Protein AF-A0A1B3SKL8-F1 (afdb_monomer_lite)

pLDDT: mean 74.8, std 17.01, range [33.84, 92.88]

Organism: NCBI:txid216938

Foldseek 3Di:
DDDPPPPDPPPPCPPVNVVLVVVLVVVLVVLVVVLLVVCCVVQVQFWDQDPDDPPRIDGDPVVCVVCVPPVVVVVVVVVVVVVSVVVSVVVSVVSVVVSVVVVVVVVVD

Sequence (109 aa):
MPKLEIRGFMLKKSKLAKIYSKELENSYFDLKKRFTNYMIDAFPNMLKVCKKDPSWFCLNKKYIKLNKNNDIFLYVMCERINSLIEEFNEEAETLHQIYASRDNNLYKN

Secondary structure (DSSP, 8-state):
--------------HHHHHHHHHHHHHHHHHHHHHHHHHHHHSTTTEEE-SSSSSSEEE-HHHHHHTTT-HHHHHHHHHHHHHHHHHHHHHHHHHHHHHHHHHHTTS--

Radius of gyration: 21.61 Å; chains: 1; bounding box: 64×23×57 Å

Structure (mmCIF, N/CA/C/O backbone):
data_AF-A0A1B3SKL8-F1
#
_entry.id   AF-A0A1B3SKL8-F1
#
loop_
_atom_site.group_PDB
_atom_site.id
_atom_site.type_symbol
_atom_site.label_atom_id
_atom_site.label_alt_id
_atom_site.label_comp_id
_atom_site.label_asym_id
_atom_site.label_entity_id
_atom_site.label_seq_id
_atom_site.pdbx_PDB_ins_code
_atom_site.Cartn_x
_atom_site.Cartn_y
_atom_site.Cartn_z
_atom_site.occupancy
_atom_site.B_iso_or_equiv
_atom_site.auth_seq_id
_atom_site.auth_comp_id
_atom_site.auth_asym_id
_atom_site.auth_atom_id
_atom_site.pdbx_PDB_model_num
ATOM 1 N N . MET A 1 1 ? 53.512 5.598 -19.182 1.00 36.41 1 MET A N 1
ATOM 2 C CA . MET A 1 1 ? 52.141 5.078 -18.986 1.00 36.41 1 MET A CA 1
ATOM 3 C C . MET A 1 1 ? 51.146 6.134 -19.444 1.00 36.41 1 MET A C 1
ATOM 5 O O . MET A 1 1 ? 51.091 7.175 -18.797 1.00 36.41 1 MET A O 1
ATOM 9 N N . PRO A 1 2 ? 50.404 5.943 -20.546 1.00 34.94 2 PRO A N 1
ATOM 10 C CA . PRO A 1 2 ? 49.284 6.819 -20.848 1.00 34.94 2 PRO A CA 1
ATOM 11 C C . PRO A 1 2 ? 48.048 6.372 -20.058 1.00 34.94 2 PRO A C 1
ATOM 13 O O . PRO A 1 2 ? 47.734 5.186 -19.975 1.00 34.94 2 PRO A O 1
ATOM 16 N N . LYS A 1 3 ? 47.381 7.351 -19.442 1.00 37.41 3 LYS A N 1
ATOM 17 C CA . LYS A 1 3 ? 46.099 7.211 -18.747 1.00 37.41 3 LYS A CA 1
ATOM 18 C C . LYS A 1 3 ? 45.030 6.778 -19.756 1.00 37.41 3 LYS A C 1
ATOM 20 O O . LYS A 1 3 ? 44.862 7.443 -20.775 1.00 37.41 3 LYS A O 1
ATOM 25 N N . LEU A 1 4 ? 44.291 5.709 -19.452 1.00 33.84 4 LEU A N 1
ATOM 26 C CA . LEU A 1 4 ? 43.018 5.421 -20.112 1.00 33.84 4 LEU A CA 1
ATOM 27 C C . LEU A 1 4 ? 42.015 6.516 -19.720 1.00 33.84 4 LEU A C 1
ATOM 29 O O . LEU A 1 4 ? 41.337 6.427 -18.699 1.00 33.84 4 LEU A O 1
ATOM 33 N N . GLU A 1 5 ? 41.925 7.567 -20.529 1.00 35.72 5 GLU A N 1
ATOM 34 C CA . GLU A 1 5 ? 40.732 8.404 -20.565 1.00 35.72 5 GLU A CA 1
ATOM 35 C C . GLU A 1 5 ? 39.646 7.634 -21.324 1.00 35.72 5 GLU A C 1
ATOM 37 O O . GLU A 1 5 ? 39.540 7.723 -22.545 1.00 35.72 5 GLU A O 1
ATOM 42 N N . ILE A 1 6 ? 38.799 6.893 -20.604 1.00 44.81 6 ILE A N 1
ATOM 43 C CA . ILE A 1 6 ? 37.481 6.503 -21.126 1.00 44.81 6 ILE A CA 1
ATOM 44 C C . ILE A 1 6 ? 36.611 7.767 -21.078 1.00 44.81 6 ILE A C 1
ATOM 46 O O . ILE A 1 6 ? 35.741 7.939 -20.225 1.00 44.81 6 ILE A O 1
ATOM 50 N N . ARG A 1 7 ? 36.913 8.727 -21.955 1.00 39.34 7 ARG A N 1
ATOM 51 C CA . ARG A 1 7 ? 36.057 9.882 -22.200 1.00 39.34 7 ARG A CA 1
ATOM 52 C C . ARG A 1 7 ? 35.007 9.486 -23.225 1.00 39.34 7 ARG A C 1
ATOM 54 O O . ARG A 1 7 ? 35.307 9.289 -24.394 1.00 39.34 7 ARG A O 1
ATOM 61 N N . GLY A 1 8 ? 33.759 9.465 -22.768 1.00 36.03 8 GLY A N 1
ATOM 62 C CA . GLY A 1 8 ? 32.637 9.833 -23.622 1.00 36.03 8 GLY A CA 1
ATOM 63 C C . GLY A 1 8 ? 31.869 8.691 -24.272 1.00 36.03 8 GLY A C 1
ATOM 64 O O . GLY A 1 8 ? 31.689 8.693 -25.480 1.00 36.03 8 GLY A O 1
ATOM 65 N N . PHE A 1 9 ? 31.261 7.819 -23.471 1.00 37.44 9 PHE A N 1
ATOM 66 C CA . PHE A 1 9 ? 29.928 7.324 -23.818 1.00 37.44 9 PHE A CA 1
ATOM 67 C C . PHE A 1 9 ? 28.906 7.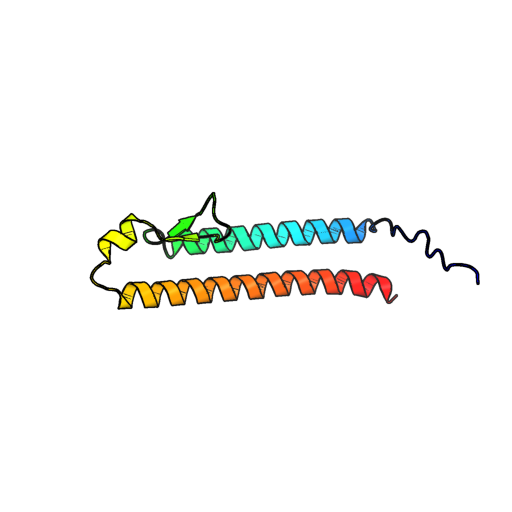991 -22.895 1.00 37.44 9 PHE A C 1
ATOM 69 O O . PHE A 1 9 ? 28.330 7.372 -22.007 1.00 37.44 9 PHE A O 1
ATOM 76 N N . MET A 1 10 ? 28.638 9.284 -23.122 1.00 42.75 10 MET A N 1
ATOM 77 C CA . MET A 1 10 ? 27.281 9.768 -22.867 1.00 42.75 10 MET A CA 1
ATOM 78 C C . MET A 1 10 ? 26.401 9.091 -23.916 1.00 42.75 10 MET A C 1
ATOM 80 O O . MET A 1 10 ? 26.157 9.641 -24.991 1.00 42.75 10 MET A O 1
ATOM 84 N N . LEU A 1 11 ? 25.966 7.864 -23.621 1.00 43.53 11 LEU A N 1
ATOM 85 C CA . LEU A 1 11 ? 24.840 7.250 -24.304 1.00 43.53 11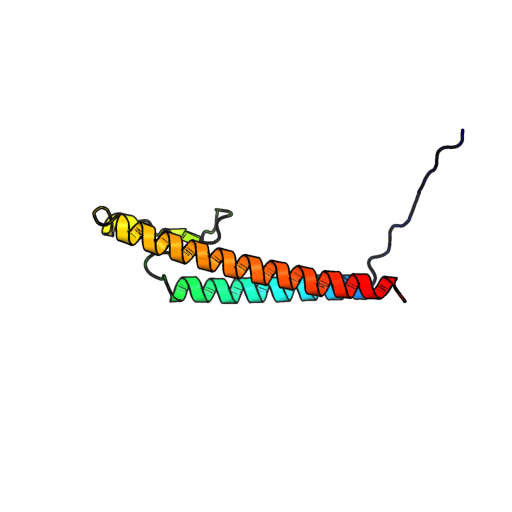 LEU A CA 1
ATOM 86 C C . LEU A 1 11 ? 23.698 8.257 -24.186 1.00 43.53 11 LEU A C 1
ATOM 88 O O . LEU A 1 11 ? 23.110 8.430 -23.117 1.00 43.53 11 LEU A O 1
ATOM 92 N N . LYS A 1 12 ? 23.411 8.975 -25.278 1.00 48.00 12 LYS A N 1
ATOM 93 C CA . LYS A 1 12 ? 22.125 9.647 -25.449 1.00 48.00 12 LYS A CA 1
ATOM 94 C C . LYS A 1 12 ? 21.095 8.569 -25.127 1.00 48.00 12 LYS A C 1
ATOM 96 O O . LYS A 1 12 ? 20.951 7.661 -25.940 1.00 48.00 12 LYS A O 1
ATOM 101 N N . LYS A 1 13 ? 20.446 8.624 -23.950 1.00 52.75 13 LYS A N 1
ATOM 102 C CA . LYS A 1 13 ? 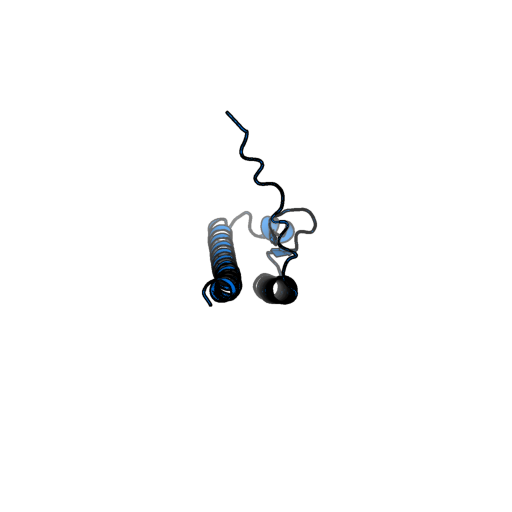19.345 7.709 -23.604 1.00 52.75 13 LYS A CA 1
ATOM 103 C C . LYS A 1 13 ? 18.462 7.631 -24.844 1.00 52.75 13 LYS A C 1
ATOM 105 O O . LYS A 1 13 ? 17.962 8.676 -25.286 1.00 52.75 13 LYS A O 1
ATOM 110 N N . SER A 1 14 ? 18.401 6.451 -25.463 1.00 64.56 14 SER A N 1
ATOM 111 C CA . SER A 1 14 ? 17.722 6.272 -26.744 1.00 64.56 14 SER A CA 1
ATOM 112 C C . SER A 1 14 ? 16.277 6.760 -26.600 1.00 64.56 14 SER A C 1
ATOM 114 O O . SER A 1 14 ? 15.729 6.793 -25.492 1.00 64.56 14 SER A O 1
ATOM 116 N N . LYS A 1 15 ? 15.638 7.186 -27.697 1.00 64.81 15 LYS A N 1
ATOM 117 C CA . LYS A 1 15 ? 14.222 7.597 -27.644 1.00 64.81 15 LYS A CA 1
ATOM 118 C C . LYS A 1 15 ? 13.353 6.506 -26.988 1.00 64.81 15 LYS A C 1
ATOM 120 O O . LYS A 1 15 ? 12.454 6.852 -26.236 1.00 64.81 15 LYS A O 1
ATOM 125 N N . LEU A 1 16 ? 13.699 5.229 -27.188 1.00 58.00 16 LEU A N 1
ATOM 126 C CA . LEU A 1 16 ? 13.085 4.064 -26.541 1.00 58.00 16 LEU A CA 1
ATOM 127 C C . LEU A 1 16 ? 13.321 4.004 -25.026 1.00 58.00 16 LEU A C 1
ATOM 129 O O . LEU A 1 16 ? 12.351 3.903 -24.287 1.0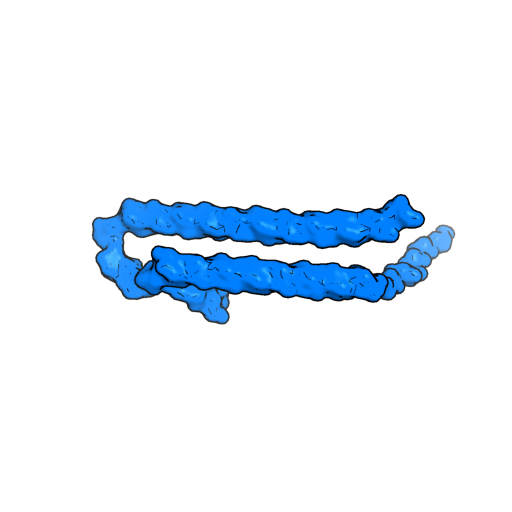0 58.00 16 LEU A O 1
ATOM 133 N N . ALA A 1 17 ? 14.555 4.175 -24.542 1.00 62.25 17 ALA A N 1
ATOM 134 C CA . ALA A 1 17 ? 14.837 4.186 -23.099 1.00 62.25 17 ALA A CA 1
ATOM 135 C C . ALA A 1 17 ? 14.070 5.305 -22.363 1.00 62.25 17 ALA A C 1
ATOM 137 O O . ALA A 1 17 ? 13.655 5.157 -21.216 1.00 62.25 17 ALA A O 1
ATOM 138 N N . LYS A 1 18 ? 13.838 6.445 -23.033 1.00 67.56 18 LYS A N 1
ATOM 139 C CA . LYS A 1 18 ? 12.987 7.524 -22.499 1.00 67.56 18 LYS A CA 1
ATOM 140 C C . LYS A 1 18 ? 11.500 7.154 -22.478 1.00 67.56 18 LYS A C 1
ATOM 142 O O . LYS A 1 18 ? 10.809 7.556 -21.547 1.00 67.56 18 LYS A O 1
ATOM 147 N N . ILE A 1 19 ? 11.015 6.419 -23.482 1.00 71.75 19 ILE A N 1
ATOM 148 C CA . ILE A 1 19 ? 9.635 5.912 -23.530 1.00 71.75 19 ILE A CA 1
ATOM 149 C C . ILE A 1 19 ? 9.416 4.904 -22.397 1.00 71.75 19 ILE A C 1
ATOM 151 O O . ILE A 1 19 ? 8.506 5.101 -21.600 1.00 71.75 19 ILE A O 1
ATOM 155 N N . TYR A 1 20 ? 10.303 3.918 -22.237 1.00 71.25 20 TYR A N 1
ATOM 156 C CA . TYR A 1 20 ? 10.189 2.912 -21.176 1.00 71.25 20 TYR A CA 1
ATOM 157 C C . TYR A 1 20 ? 10.320 3.495 -19.771 1.00 71.25 20 TYR A C 1
ATOM 159 O O . TYR A 1 20 ? 9.570 3.099 -18.887 1.00 71.25 20 TYR A O 1
ATOM 167 N N . SER A 1 21 ? 11.189 4.491 -19.566 1.00 75.88 21 SER A N 1
ATOM 168 C CA . SER A 1 21 ? 11.250 5.222 -18.292 1.00 75.88 21 SER A CA 1
ATOM 169 C C . SER A 1 21 ? 9.904 5.861 -17.942 1.00 75.88 21 SER A C 1
ATOM 171 O O . SER A 1 21 ? 9.482 5.805 -16.792 1.00 75.88 21 SER A O 1
ATOM 173 N N . LYS A 1 22 ? 9.215 6.444 -18.930 1.00 81.94 22 LYS A N 1
ATOM 174 C CA . LYS A 1 22 ? 7.918 7.097 -18.726 1.00 81.94 22 LYS A CA 1
ATOM 175 C C . LYS A 1 22 ? 6.783 6.086 -18.536 1.00 81.94 22 LYS A C 1
ATOM 177 O O . LYS A 1 22 ? 5.891 6.310 -17.726 1.00 81.94 22 LYS A O 1
ATOM 182 N N . GLU A 1 23 ? 6.803 4.976 -19.269 1.00 82.25 23 GLU A N 1
ATOM 183 C CA . GLU A 1 23 ? 5.834 3.884 -19.111 1.00 82.25 23 GLU A CA 1
ATOM 184 C C . GLU A 1 23 ? 5.968 3.190 -17.752 1.00 82.25 23 GLU A C 1
ATOM 186 O O . GLU A 1 23 ? 4.956 2.910 -17.107 1.00 82.25 23 GLU A O 1
ATOM 191 N N . LEU A 1 24 ? 7.202 2.975 -17.286 1.00 81.19 24 LEU A N 1
ATOM 192 C CA . LEU A 1 24 ? 7.497 2.473 -15.947 1.00 81.19 24 LEU A CA 1
ATOM 193 C C . LEU A 1 24 ? 6.983 3.438 -14.870 1.00 81.19 24 LEU A C 1
ATOM 195 O O . LEU A 1 24 ? 6.285 3.006 -13.957 1.00 81.19 24 LEU A O 1
ATOM 199 N N . GLU A 1 25 ? 7.266 4.739 -14.999 1.00 81.12 25 GLU A N 1
ATOM 200 C CA . GLU A 1 25 ? 6.752 5.767 -14.081 1.00 81.12 25 GLU A CA 1
ATOM 201 C C . GLU A 1 25 ? 5.217 5.781 -14.028 1.00 81.12 25 GLU A C 1
ATOM 203 O O . GLU A 1 25 ? 4.643 5.792 -12.938 1.00 81.12 25 GLU A O 1
ATOM 208 N N . ASN A 1 26 ? 4.546 5.728 -15.183 1.00 85.25 26 ASN A N 1
ATOM 209 C CA . ASN A 1 26 ? 3.084 5.675 -15.253 1.00 85.25 26 ASN A CA 1
ATOM 210 C C . ASN A 1 26 ? 2.532 4.395 -14.605 1.00 85.25 26 ASN A C 1
ATOM 212 O O . ASN A 1 26 ? 1.609 4.465 -13.797 1.00 85.25 26 ASN A O 1
ATOM 216 N N . SER A 1 27 ? 3.127 3.239 -14.911 1.00 86.00 27 SER A N 1
ATOM 217 C CA . SER A 1 27 ? 2.705 1.944 -14.359 1.00 86.00 27 SER A CA 1
ATOM 218 C C . SER A 1 27 ? 2.862 1.910 -12.836 1.00 86.00 27 SER A C 1
ATOM 220 O O . SER A 1 27 ? 1.969 1.452 -12.125 1.00 86.00 27 SER A O 1
ATOM 222 N N . TYR A 1 28 ? 3.972 2.446 -12.322 1.00 85.31 28 TYR A N 1
ATOM 223 C CA . TYR A 1 28 ? 4.214 2.556 -10.886 1.00 85.31 28 TYR A CA 1
ATOM 224 C C . TYR A 1 28 ? 3.229 3.518 -10.212 1.00 85.31 28 TYR A C 1
ATOM 226 O O . TYR A 1 28 ? 2.711 3.228 -9.132 1.00 85.31 28 TYR A O 1
ATOM 234 N N . PHE A 1 29 ? 2.932 4.654 -10.851 1.00 84.69 29 PHE A N 1
ATOM 235 C CA . PHE A 1 29 ? 1.936 5.601 -10.357 1.00 84.69 29 PHE A CA 1
ATOM 236 C C . PHE A 1 29 ? 0.540 4.970 -10.263 1.00 84.69 29 PHE A C 1
ATOM 238 O O . PHE A 1 29 ? -0.132 5.122 -9.239 1.00 84.69 29 PHE A O 1
ATOM 245 N N . ASP A 1 30 ? 0.122 4.225 -11.285 1.00 88.06 30 ASP A N 1
ATOM 246 C CA . ASP A 1 30 ? -1.168 3.534 -11.298 1.00 88.06 30 ASP A CA 1
ATOM 247 C C . ASP A 1 30 ? -1.234 2.423 -10.246 1.00 88.06 30 ASP A C 1
ATOM 249 O O . ASP A 1 30 ? -2.220 2.338 -9.505 1.00 88.06 30 ASP A O 1
ATOM 253 N N . LEU A 1 31 ? -0.165 1.630 -10.103 1.00 88.94 31 LEU A N 1
ATOM 254 C CA . LEU A 1 31 ? -0.058 0.608 -9.061 1.00 88.94 31 LEU A CA 1
ATOM 255 C C . LEU A 1 31 ? -0.182 1.235 -7.664 1.00 88.94 31 LEU A C 1
ATOM 257 O O . LEU A 1 31 ? -1.022 0.820 -6.861 1.00 88.94 31 LEU A O 1
ATOM 261 N N . LYS A 1 32 ? 0.586 2.301 -7.403 1.00 87.81 32 LYS A N 1
ATOM 262 C CA . LYS A 1 32 ? 0.520 3.090 -6.164 1.00 87.81 32 LYS A CA 1
ATOM 263 C C . LYS A 1 32 ? -0.886 3.600 -5.895 1.00 87.81 32 LYS A C 1
ATOM 265 O O . LYS A 1 32 ? -1.362 3.507 -4.763 1.00 87.81 32 LYS A O 1
ATOM 270 N N . LYS A 1 33 ? -1.552 4.161 -6.902 1.00 88.94 33 LYS A N 1
ATOM 271 C CA . LYS A 1 33 ? -2.901 4.716 -6.761 1.00 88.94 33 LYS A CA 1
ATOM 272 C C . LYS A 1 33 ? -3.916 3.626 -6.422 1.00 88.94 33 LYS A C 1
ATOM 274 O O . LYS A 1 33 ? -4.708 3.810 -5.499 1.00 88.94 33 LYS A O 1
ATOM 279 N N . ARG A 1 34 ? -3.867 2.487 -7.117 1.00 91.81 34 ARG A N 1
ATOM 280 C CA . ARG A 1 34 ? -4.760 1.343 -6.884 1.00 91.81 34 ARG A CA 1
ATOM 281 C C . ARG A 1 34 ? -4.588 0.780 -5.475 1.00 91.81 34 ARG A C 1
ATOM 283 O O . ARG A 1 34 ? -5.576 0.640 -4.760 1.00 91.81 34 ARG A O 1
ATOM 290 N N . PHE A 1 35 ? -3.343 0.545 -5.063 1.00 90.94 35 PHE A N 1
ATOM 291 C CA . PHE A 1 35 ? -3.026 0.112 -3.703 1.00 90.94 35 PHE A CA 1
ATOM 292 C C . PHE A 1 35 ? -3.503 1.132 -2.667 1.00 90.94 35 PHE A C 1
ATOM 294 O O . PHE A 1 35 ? -4.125 0.775 -1.669 1.00 90.94 35 PHE A O 1
ATOM 301 N N . THR A 1 36 ? -3.282 2.422 -2.940 1.00 88.25 36 THR A N 1
ATOM 302 C CA . THR A 1 36 ? -3.672 3.482 -2.010 1.00 88.25 36 THR A CA 1
ATOM 303 C C . THR A 1 36 ? -5.179 3.498 -1.772 1.00 88.25 36 THR A C 1
ATOM 305 O O . THR A 1 36 ? -5.617 3.575 -0.625 1.00 88.25 36 THR A O 1
ATOM 308 N N . ASN A 1 37 ? -5.966 3.396 -2.843 1.00 90.12 37 ASN A N 1
ATOM 309 C CA . ASN A 1 37 ? -7.422 3.351 -2.754 1.00 90.12 37 ASN A CA 1
ATOM 310 C C . ASN A 1 37 ? -7.891 2.113 -1.983 1.00 90.12 37 ASN A C 1
ATOM 312 O O . ASN A 1 37 ? -8.659 2.249 -1.037 1.00 90.12 37 ASN A O 1
ATOM 316 N N . TYR A 1 38 ? -7.350 0.936 -2.310 1.00 92.88 38 TYR A N 1
ATOM 317 C CA . TYR A 1 38 ? -7.689 -0.302 -1.610 1.00 92.88 38 TYR A CA 1
ATOM 318 C C . TYR A 1 38 ? -7.448 -0.204 -0.097 1.00 92.88 38 TYR A C 1
ATOM 320 O O . TYR A 1 38 ? -8.317 -0.563 0.691 1.00 92.88 38 TYR A O 1
ATOM 328 N N . MET A 1 39 ? -6.299 0.327 0.328 1.00 90.88 39 MET A N 1
ATOM 329 C CA . MET A 1 39 ? -5.969 0.451 1.752 1.00 90.88 39 MET A CA 1
ATOM 330 C C . MET A 1 39 ? -6.889 1.429 2.494 1.00 90.88 39 MET A C 1
ATOM 332 O O . MET A 1 39 ? -7.215 1.203 3.661 1.00 90.88 39 MET A O 1
ATOM 336 N N . ILE A 1 40 ? -7.314 2.512 1.837 1.00 86.81 40 ILE A N 1
ATOM 337 C CA . ILE A 1 40 ? -8.285 3.458 2.404 1.00 86.81 40 ILE A CA 1
ATOM 338 C C . ILE A 1 40 ? -9.656 2.790 2.545 1.00 86.81 40 ILE A C 1
ATOM 340 O O . ILE A 1 40 ? -10.295 2.957 3.581 1.00 86.81 40 ILE A O 1
ATOM 344 N N . ASP A 1 41 ? -10.075 2.012 1.548 1.00 90.06 41 ASP A N 1
ATOM 345 C CA . ASP A 1 41 ? -11.378 1.342 1.535 1.00 90.06 41 ASP A CA 1
ATOM 346 C C . ASP A 1 41 ? -11.437 0.169 2.525 1.00 90.06 41 ASP A C 1
ATOM 348 O O . ASP A 1 41 ? -12.442 -0.019 3.212 1.00 90.06 41 ASP A O 1
ATOM 352 N N . ALA A 1 42 ? -10.350 -0.597 2.648 1.00 91.00 42 ALA A N 1
ATOM 353 C CA . ALA A 1 42 ? -10.253 -1.743 3.549 1.00 91.00 42 ALA A CA 1
ATOM 354 C C . ALA A 1 42 ? -10.067 -1.330 5.020 1.00 91.00 42 ALA A C 1
ATOM 356 O O . ALA A 1 42 ? -10.577 -1.995 5.924 1.00 91.00 42 ALA A O 1
ATOM 357 N N . PHE A 1 43 ? -9.359 -0.224 5.280 1.00 90.06 43 PHE A N 1
ATOM 358 C CA . PHE A 1 43 ? -9.006 0.214 6.637 1.00 90.06 43 PHE A CA 1
ATOM 359 C C . PHE A 1 43 ? -9.370 1.684 6.935 1.00 90.06 43 PHE A C 1
ATOM 361 O O . PHE A 1 43 ? -8.563 2.405 7.536 1.00 90.06 43 PHE A O 1
ATOM 368 N N . PRO A 1 44 ? -10.593 2.154 6.620 1.00 85.69 44 PRO A N 1
ATOM 369 C CA . PRO A 1 44 ? -10.940 3.583 6.614 1.00 85.69 44 PRO A CA 1
ATOM 370 C C . PRO A 1 44 ? -10.855 4.239 7.996 1.00 85.69 44 PRO A C 1
ATOM 372 O O . PRO A 1 44 ? -10.511 5.411 8.141 1.00 85.69 44 PRO A O 1
ATOM 375 N N . ASN A 1 45 ? -11.161 3.472 9.043 1.00 84.56 45 ASN A N 1
ATOM 376 C CA . ASN A 1 45 ? -11.147 3.959 10.420 1.00 84.56 45 ASN A CA 1
ATOM 377 C C . ASN A 1 45 ? -9.774 3.832 11.083 1.00 84.56 45 ASN A C 1
ATOM 379 O O . ASN A 1 45 ? -9.528 4.483 12.098 1.00 84.56 45 ASN A O 1
ATOM 383 N N . MET A 1 46 ? -8.888 3.013 10.518 1.00 85.75 46 MET A N 1
ATOM 384 C CA . MET A 1 46 ? -7.607 2.643 11.112 1.00 85.75 46 MET A CA 1
ATOM 385 C C . MET A 1 46 ? -6.439 3.379 10.476 1.00 85.75 46 MET A C 1
ATOM 387 O O . MET A 1 46 ? -5.537 3.792 11.201 1.00 85.75 46 MET A O 1
ATOM 391 N N . LEU A 1 47 ? -6.449 3.565 9.160 1.00 87.69 47 LEU A N 1
ATOM 392 C CA . LEU A 1 47 ? -5.356 4.184 8.425 1.00 87.69 47 LEU A CA 1
ATOM 393 C C . LEU A 1 47 ? -5.730 5.571 7.923 1.00 87.69 47 LEU A C 1
ATOM 395 O O . LEU A 1 47 ? -6.889 5.919 7.714 1.00 87.69 47 LEU A O 1
ATOM 399 N N . LYS A 1 48 ? -4.700 6.385 7.727 1.00 85.69 48 LYS A N 1
ATOM 400 C CA . LYS A 1 48 ? -4.769 7.630 6.970 1.00 85.69 48 LYS A CA 1
ATOM 401 C C . LYS A 1 48 ? -3.515 7.762 6.121 1.00 85.69 48 LYS A C 1
ATOM 403 O O . LYS A 1 48 ? -2.432 7.352 6.539 1.00 85.69 48 LYS A O 1
ATOM 408 N N . VAL A 1 49 ? -3.652 8.392 4.962 1.00 79.69 49 VAL A N 1
ATOM 409 C CA . VAL A 1 49 ? -2.505 8.700 4.102 1.00 79.69 49 VAL A CA 1
ATOM 410 C C . VAL A 1 49 ? -1.583 9.681 4.821 1.00 79.69 49 VAL A C 1
ATOM 412 O O . VAL A 1 49 ? -2.021 10.732 5.312 1.00 79.69 49 VAL A O 1
ATOM 415 N N . CYS A 1 50 ? -0.300 9.338 4.897 1.00 77.88 50 CYS A N 1
ATOM 416 C CA . CYS A 1 50 ? 0.692 10.186 5.536 1.00 77.88 50 CYS A CA 1
ATOM 417 C C . CYS A 1 50 ? 1.261 11.189 4.528 1.00 77.88 50 CYS A C 1
ATOM 419 O O . CYS A 1 50 ? 1.857 10.818 3.527 1.00 77.88 50 CYS A O 1
ATOM 421 N N . LYS A 1 51 ? 1.071 12.491 4.783 1.00 70.19 51 LYS A N 1
ATOM 422 C CA . LYS A 1 51 ? 1.604 13.557 3.909 1.00 70.19 51 LYS A CA 1
ATOM 423 C C . LYS A 1 51 ? 3.078 13.888 4.167 1.00 70.19 51 LYS A C 1
ATOM 425 O O . LYS A 1 51 ? 3.658 14.642 3.397 1.00 70.19 51 LYS A O 1
ATOM 430 N N . LYS A 1 52 ? 3.641 13.431 5.290 1.00 64.25 52 LYS A N 1
ATOM 431 C CA . LYS A 1 52 ? 4.953 13.872 5.798 1.00 64.25 52 LYS A CA 1
ATOM 432 C C . LYS A 1 52 ? 5.939 12.736 6.075 1.00 64.25 52 LYS A C 1
ATOM 434 O O . LYS A 1 52 ? 7.101 13.031 6.317 1.00 64.25 52 LYS A O 1
ATOM 439 N N . ASP A 1 53 ? 5.484 11.489 6.082 1.00 58.62 53 ASP A N 1
ATOM 440 C CA . ASP A 1 53 ? 6.283 10.334 6.493 1.00 58.62 53 ASP A CA 1
ATOM 441 C C . ASP A 1 53 ? 6.537 9.442 5.266 1.00 58.62 53 ASP A C 1
ATOM 443 O O . ASP A 1 53 ? 5.616 9.286 4.457 1.00 58.62 53 ASP A O 1
ATOM 447 N N . PRO A 1 54 ? 7.751 8.889 5.076 1.00 53.53 54 PRO A N 1
ATOM 448 C CA . PRO A 1 54 ? 8.029 7.921 4.016 1.00 53.53 54 PRO A CA 1
ATOM 449 C C . PRO A 1 54 ? 7.197 6.643 4.138 1.00 53.53 54 PRO A C 1
ATOM 451 O O . PRO A 1 54 ? 7.113 5.904 3.164 1.00 53.53 54 PRO A O 1
ATOM 454 N N . SER A 1 55 ? 6.565 6.387 5.287 1.00 60.12 55 SER A N 1
ATOM 455 C CA . SER A 1 55 ? 5.530 5.367 5.429 1.00 60.12 55 SER A CA 1
ATOM 456 C C . SER A 1 55 ? 4.211 5.859 4.802 1.00 60.12 55 SER A C 1
ATOM 458 O O . SER A 1 55 ? 3.597 6.839 5.223 1.00 60.12 55 SER A O 1
ATOM 460 N N . TRP A 1 56 ? 3.776 5.190 3.728 1.00 70.56 56 TRP A N 1
ATOM 461 C CA . TRP A 1 56 ? 2.693 5.641 2.836 1.00 70.56 56 TRP A CA 1
ATOM 462 C C . TRP A 1 56 ? 1.334 5.694 3.560 1.00 70.56 56 TRP A C 1
ATOM 464 O O . TRP A 1 56 ? 0.428 6.437 3.167 1.00 70.56 56 TRP A O 1
ATOM 474 N N . PHE A 1 57 ? 1.239 4.980 4.684 1.00 81.56 57 PHE A N 1
ATOM 475 C CA . PHE A 1 57 ? 0.110 4.947 5.598 1.00 81.56 57 PHE A CA 1
ATOM 476 C C . PHE A 1 57 ? 0.552 5.147 7.044 1.00 81.56 57 PHE A C 1
ATOM 478 O O . PHE A 1 57 ? 1.560 4.608 7.485 1.00 81.56 57 PHE A O 1
ATOM 485 N N . CYS A 1 58 ? -0.258 5.890 7.794 1.00 82.50 58 CYS A N 1
ATOM 486 C CA . CYS A 1 58 ? -0.071 6.133 9.218 1.00 82.50 58 CYS A CA 1
ATOM 487 C C . CYS A 1 58 ? -1.333 5.705 9.983 1.00 82.50 58 CYS A C 1
ATOM 489 O O . CYS A 1 58 ? -2.451 5.995 9.548 1.00 82.50 58 CYS A O 1
ATOM 491 N N . LEU A 1 59 ? -1.169 5.078 11.156 1.00 84.81 59 LEU A N 1
ATOM 492 C CA . LEU A 1 59 ? -2.299 4.731 12.023 1.00 84.81 59 LEU A CA 1
ATOM 493 C C . LEU A 1 59 ? -3.055 5.989 12.483 1.00 84.81 59 LEU A C 1
ATOM 495 O O . LEU A 1 59 ? -2.490 7.033 12.845 1.00 84.81 59 LEU A O 1
ATOM 499 N N . ASN A 1 60 ? -4.376 5.891 12.490 1.00 85.88 60 ASN A N 1
ATOM 500 C CA . ASN A 1 60 ? -5.266 6.942 12.928 1.00 85.88 60 ASN A CA 1
ATOM 501 C C . ASN A 1 60 ? -5.226 7.037 14.458 1.00 85.88 60 ASN A C 1
ATOM 503 O O . ASN A 1 60 ? -5.579 6.104 15.177 1.00 85.88 60 ASN A O 1
ATOM 507 N N . LYS A 1 61 ? -4.856 8.211 14.980 1.00 83.12 61 LYS A N 1
ATOM 508 C CA . LYS A 1 61 ? -4.815 8.466 16.430 1.00 83.12 61 LYS A CA 1
ATOM 509 C C . LYS A 1 61 ? -6.157 8.191 17.120 1.00 83.12 61 LYS A C 1
ATOM 511 O O . LYS A 1 61 ? -6.156 7.848 18.299 1.00 83.12 61 LYS A O 1
ATOM 516 N N . LYS A 1 62 ? -7.291 8.351 16.422 1.00 83.44 62 LYS A N 1
ATOM 517 C CA . LYS A 1 62 ? -8.617 8.005 16.964 1.00 83.44 62 LYS A CA 1
ATOM 518 C C . LYS A 1 62 ? -8.759 6.496 17.174 1.00 83.44 62 LYS A C 1
ATOM 520 O O . LYS A 1 62 ? -9.209 6.086 18.235 1.00 83.44 62 LYS A O 1
ATOM 525 N N . TYR A 1 63 ? -8.301 5.694 16.216 1.00 82.62 63 TYR A N 1
ATOM 526 C CA . TYR A 1 63 ? -8.323 4.235 16.294 1.00 82.62 63 TYR A CA 1
ATOM 527 C C . TYR A 1 63 ? -7.475 3.698 17.450 1.00 82.62 63 TYR A C 1
ATOM 529 O O . TYR A 1 63 ? -7.954 2.898 18.248 1.00 82.62 63 TYR A O 1
ATOM 537 N N . ILE A 1 64 ? -6.249 4.211 17.602 1.00 80.44 64 ILE A N 1
ATOM 538 C CA . ILE A 1 64 ? -5.348 3.832 18.705 1.00 80.44 64 ILE A CA 1
ATOM 539 C C . ILE A 1 64 ? -6.000 4.117 20.065 1.00 80.44 64 ILE A C 1
ATOM 541 O O . ILE A 1 64 ? -5.909 3.311 20.981 1.00 80.44 64 ILE A O 1
ATOM 545 N N . LYS A 1 65 ? -6.684 5.260 20.210 1.00 81.44 65 LYS A N 1
ATOM 546 C CA . LYS A 1 65 ? -7.378 5.611 21.458 1.00 81.44 65 LYS A CA 1
ATOM 547 C C . LYS A 1 65 ? -8.552 4.680 21.774 1.00 81.44 65 LYS A C 1
ATOM 549 O O . LYS A 1 65 ? -8.775 4.418 22.949 1.00 81.44 65 LYS A O 1
ATOM 554 N N . LEU A 1 66 ? -9.277 4.211 20.757 1.00 78.25 66 LEU A N 1
ATOM 555 C CA . LEU A 1 66 ? -10.417 3.300 20.915 1.00 78.25 66 LEU A CA 1
ATOM 556 C C . LEU A 1 66 ? -9.982 1.884 21.315 1.00 78.25 66 LEU A C 1
ATOM 558 O O . LEU A 1 66 ? -10.673 1.238 22.092 1.00 78.25 66 LEU A O 1
ATOM 562 N N . ASN A 1 67 ? -8.828 1.424 20.826 1.00 74.06 67 ASN A N 1
ATOM 563 C CA . ASN A 1 67 ? -8.359 0.046 21.006 1.00 74.06 67 ASN A CA 1
ATOM 564 C C . ASN A 1 67 ? -7.279 -0.136 22.085 1.00 74.06 67 ASN A C 1
ATOM 566 O O . ASN A 1 67 ? -6.640 -1.180 22.116 1.00 74.06 67 ASN A O 1
ATOM 570 N N . LYS A 1 68 ? -7.094 0.823 23.005 1.00 69.19 68 LYS A N 1
ATOM 571 C CA . LYS A 1 68 ? -6.071 0.748 24.074 1.00 69.19 68 LYS A CA 1
ATOM 572 C C . LYS A 1 68 ? -6.147 -0.489 24.982 1.00 69.19 68 LYS A C 1
ATOM 574 O O . LYS A 1 68 ? -5.200 -0.744 25.709 1.00 69.19 68 LYS A O 1
ATOM 579 N N . ASN A 1 69 ? -7.268 -1.210 24.968 1.00 72.12 69 ASN A N 1
ATOM 580 C CA . ASN A 1 69 ? -7.490 -2.397 25.793 1.00 72.12 69 ASN A CA 1
ATOM 581 C C . ASN A 1 69 ? -7.438 -3.706 24.982 1.00 72.12 69 ASN A C 1
ATOM 583 O O . ASN A 1 69 ? -7.696 -4.765 25.546 1.00 72.12 69 ASN A O 1
ATOM 587 N N . ASN A 1 70 ? -7.178 -3.652 23.668 1.00 74.31 70 ASN A N 1
ATOM 588 C CA . ASN A 1 70 ? -7.228 -4.818 22.782 1.00 74.31 70 ASN A CA 1
ATOM 589 C C . ASN A 1 70 ? -5.999 -4.877 21.859 1.00 74.31 70 ASN A C 1
ATOM 591 O O . ASN A 1 70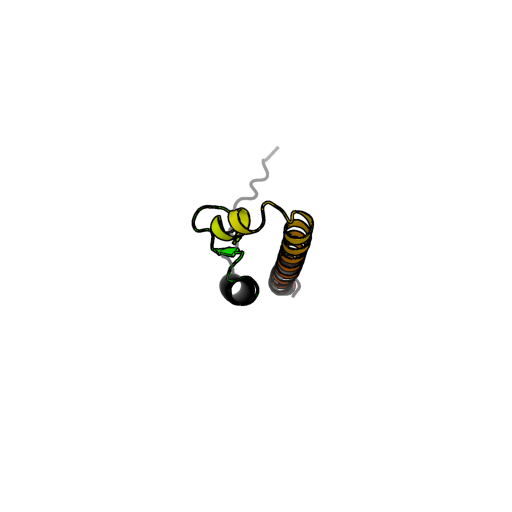 ? -6.095 -4.759 20.634 1.00 74.31 70 ASN A O 1
ATOM 595 N N . ASP A 1 71 ? -4.831 -5.050 22.480 1.00 78.19 71 ASP A N 1
ATOM 596 C CA . ASP A 1 71 ? -3.528 -5.055 21.805 1.00 78.19 71 ASP A CA 1
ATOM 597 C C . ASP A 1 71 ? -3.385 -6.197 20.789 1.00 78.19 71 ASP A C 1
ATOM 599 O O . ASP A 1 71 ? -2.759 -6.015 19.747 1.00 78.19 71 ASP A O 1
ATOM 603 N N . ILE A 1 72 ? -4.026 -7.348 21.030 1.00 84.44 72 ILE A N 1
ATOM 604 C CA . ILE A 1 72 ? -4.015 -8.492 20.102 1.00 84.44 72 ILE A CA 1
ATOM 605 C C . ILE A 1 72 ? -4.669 -8.109 18.773 1.00 84.44 72 ILE A C 1
ATOM 607 O O . ILE A 1 72 ? -4.129 -8.389 17.706 1.00 84.44 72 ILE A O 1
ATOM 611 N N . PHE A 1 73 ? -5.819 -7.434 18.823 1.00 83.38 73 PHE A N 1
ATOM 612 C CA . PHE A 1 73 ? -6.499 -6.989 17.612 1.00 83.38 73 PHE A CA 1
ATOM 613 C C . PHE A 1 73 ? -5.668 -5.957 16.845 1.00 83.38 73 PHE A C 1
ATOM 615 O O . PHE A 1 73 ? -5.547 -6.047 15.624 1.00 83.38 73 PHE A O 1
ATOM 622 N N . LEU A 1 74 ? -5.055 -5.001 17.551 1.00 83.50 74 LEU A N 1
ATOM 623 C CA . LEU A 1 74 ? -4.156 -4.031 16.926 1.00 83.50 74 LEU A CA 1
ATOM 624 C C . LEU A 1 74 ? -2.977 -4.733 16.236 1.00 83.50 74 LEU A C 1
ATOM 626 O O . LEU A 1 74 ? -2.669 -4.400 15.094 1.00 83.50 74 LEU A O 1
ATOM 630 N N . TYR A 1 75 ? -2.371 -5.720 16.898 1.00 85.50 75 TYR A N 1
ATOM 631 C CA . TYR A 1 75 ? -1.266 -6.506 16.355 1.00 85.50 75 TYR A CA 1
ATOM 632 C C . TYR A 1 75 ? -1.661 -7.253 15.074 1.00 85.50 75 TYR A C 1
ATOM 634 O O . TYR A 1 75 ? -1.028 -7.054 14.041 1.00 85.50 75 TYR A O 1
ATOM 642 N N . VAL A 1 76 ? -2.756 -8.022 15.096 1.00 87.50 76 VAL A N 1
ATOM 643 C CA . VAL A 1 76 ? -3.245 -8.775 13.922 1.00 87.50 76 VAL A CA 1
ATOM 644 C C . VAL A 1 76 ? -3.506 -7.857 12.726 1.00 87.50 76 VAL A C 1
ATOM 646 O O . VAL A 1 76 ? -3.192 -8.198 11.586 1.00 87.50 76 VAL A O 1
ATOM 649 N N . MET A 1 77 ? -4.063 -6.670 12.968 1.00 87.69 77 MET A N 1
ATOM 650 C CA . MET A 1 77 ? -4.333 -5.724 11.889 1.00 87.69 77 MET A CA 1
ATOM 651 C C . MET A 1 77 ? -3.052 -5.100 11.327 1.00 87.69 77 MET A C 1
ATOM 653 O O . MET A 1 77 ? -2.947 -4.934 10.113 1.00 87.69 77 MET A O 1
ATOM 657 N N . CYS A 1 78 ? -2.072 -4.789 12.178 1.00 85.38 78 CYS A N 1
ATOM 658 C CA . CYS A 1 78 ? -0.757 -4.325 11.734 1.00 85.38 78 CYS A CA 1
ATOM 659 C C . CYS A 1 78 ? -0.039 -5.382 10.881 1.00 85.38 78 CYS A C 1
ATOM 661 O O . CYS A 1 78 ? 0.478 -5.039 9.821 1.00 85.38 78 CYS A O 1
ATOM 663 N N . GLU A 1 79 ? -0.074 -6.655 11.282 1.00 89.69 79 GLU A N 1
ATOM 664 C CA . GLU A 1 79 ? 0.481 -7.767 10.494 1.00 89.69 79 GLU A CA 1
ATOM 665 C C . GLU A 1 79 ? -0.186 -7.867 9.117 1.00 89.69 79 GLU A C 1
ATOM 667 O O . GLU A 1 79 ? 0.490 -7.971 8.092 1.00 89.69 79 GLU A O 1
ATOM 672 N N . ARG A 1 80 ? -1.519 -7.742 9.057 1.00 91.25 80 ARG A N 1
ATOM 673 C CA . ARG A 1 80 ? -2.238 -7.751 7.777 1.00 91.25 80 ARG A CA 1
ATOM 674 C C . ARG A 1 80 ? -1.832 -6.585 6.875 1.00 91.25 80 ARG A C 1
ATOM 676 O O . ARG A 1 80 ? -1.703 -6.770 5.669 1.00 91.25 80 ARG A O 1
ATOM 683 N N . ILE A 1 81 ? -1.644 -5.396 7.441 1.00 89.19 81 ILE A N 1
ATOM 684 C CA . ILE A 1 81 ? -1.189 -4.216 6.696 1.00 89.19 81 ILE A CA 1
ATOM 685 C C . ILE A 1 81 ? 0.227 -4.427 6.153 1.00 89.19 81 ILE A C 1
ATOM 687 O O . ILE A 1 81 ? 0.474 -4.088 4.999 1.00 89.19 81 ILE A O 1
ATOM 691 N N . ASN A 1 82 ? 1.130 -5.005 6.948 1.00 87.56 82 ASN A N 1
ATOM 692 C CA . ASN A 1 82 ? 2.490 -5.313 6.508 1.00 87.56 82 ASN A CA 1
ATOM 693 C C . ASN A 1 82 ? 2.493 -6.304 5.339 1.00 87.56 82 ASN A C 1
ATOM 695 O O . ASN A 1 82 ? 3.108 -6.011 4.320 1.00 87.56 82 ASN A O 1
ATOM 699 N N . SER A 1 83 ? 1.726 -7.394 5.433 1.00 91.81 83 SER A N 1
ATOM 700 C CA . SER A 1 83 ? 1.576 -8.366 4.338 1.00 91.81 83 SER A CA 1
ATOM 701 C C . SER A 1 83 ? 1.096 -7.705 3.038 1.00 91.81 83 SER A C 1
ATOM 703 O O . SER A 1 83 ? 1.642 -7.970 1.974 1.00 91.81 83 SER A O 1
ATOM 705 N N . LEU A 1 84 ? 0.137 -6.777 3.106 1.00 91.94 84 LEU A N 1
ATOM 706 C CA . LEU A 1 84 ? -0.335 -6.050 1.921 1.00 91.94 84 LEU A CA 1
ATOM 707 C C . LEU A 1 84 ? 0.730 -5.104 1.337 1.00 91.94 84 LEU A C 1
ATOM 709 O O . LEU A 1 84 ? 0.784 -4.898 0.127 1.00 91.94 84 LEU A O 1
ATOM 713 N N . ILE A 1 85 ? 1.572 -4.505 2.184 1.00 88.25 85 ILE A N 1
ATOM 714 C CA . ILE A 1 85 ? 2.698 -3.672 1.738 1.00 88.25 85 ILE A CA 1
ATOM 715 C C . ILE A 1 85 ? 3.769 -4.532 1.056 1.00 88.25 85 ILE A C 1
ATOM 717 O O . ILE A 1 85 ? 4.343 -4.100 0.057 1.00 88.25 85 ILE A O 1
ATOM 721 N N . GLU A 1 86 ? 4.035 -5.731 1.571 1.00 90.75 86 GLU A N 1
ATOM 722 C CA . GLU A 1 86 ? 4.954 -6.691 0.953 1.00 90.75 86 GLU A CA 1
ATOM 723 C C . GLU A 1 86 ? 4.454 -7.122 -0.429 1.00 90.75 86 GLU A C 1
ATOM 725 O O . GLU A 1 86 ? 5.198 -6.973 -1.397 1.00 90.75 86 GLU A O 1
ATOM 730 N N . GLU A 1 87 ? 3.176 -7.502 -0.552 1.00 92.06 87 GLU A N 1
ATOM 731 C CA . GLU A 1 87 ? 2.535 -7.818 -1.842 1.00 92.06 87 GLU A CA 1
ATOM 732 C C . GLU A 1 87 ? 2.695 -6.661 -2.853 1.00 92.06 87 GLU A C 1
ATOM 734 O O . GLU A 1 87 ? 3.074 -6.865 -4.008 1.00 92.06 87 GLU A O 1
ATOM 739 N N . PHE A 1 88 ? 2.488 -5.413 -2.415 1.00 91.81 88 PHE A N 1
ATOM 740 C CA . PHE A 1 88 ? 2.714 -4.234 -3.258 1.00 91.81 88 PHE A CA 1
ATOM 741 C C . PHE A 1 88 ? 4.179 -4.087 -3.704 1.00 91.81 88 PHE A C 1
ATOM 743 O O . PHE A 1 88 ? 4.439 -3.748 -4.862 1.00 91.81 88 PHE A O 1
ATOM 750 N N . ASN A 1 89 ? 5.137 -4.304 -2.800 1.00 88.00 89 ASN A N 1
ATOM 751 C CA . ASN A 1 89 ? 6.561 -4.178 -3.112 1.00 88.00 89 ASN A CA 1
ATOM 752 C C . ASN A 1 89 ? 7.015 -5.259 -4.102 1.00 88.00 89 ASN A C 1
ATOM 754 O O . ASN A 1 89 ? 7.798 -4.958 -5.003 1.00 88.00 89 ASN A O 1
ATOM 758 N N . GLU A 1 90 ? 6.492 -6.480 -3.986 1.00 91.81 90 GLU A N 1
ATOM 759 C CA . GLU A 1 90 ? 6.738 -7.563 -4.944 1.00 91.81 90 GLU A CA 1
ATOM 760 C C . GLU A 1 90 ? 6.180 -7.233 -6.339 1.00 91.81 90 GLU A C 1
ATOM 762 O O . GLU A 1 90 ? 6.871 -7.412 -7.351 1.00 91.81 90 GLU A O 1
ATOM 767 N N . GLU A 1 91 ? 4.962 -6.682 -6.419 1.00 89.56 91 GLU A N 1
ATOM 768 C CA . GLU A 1 91 ? 4.385 -6.215 -7.689 1.00 89.56 91 GLU A CA 1
ATOM 769 C C . GLU A 1 91 ? 5.217 -5.078 -8.311 1.00 89.56 91 GLU A C 1
ATOM 771 O O . GLU A 1 91 ? 5.458 -5.062 -9.524 1.00 89.56 91 GLU A O 1
ATOM 776 N N . ALA A 1 92 ? 5.694 -4.136 -7.494 1.00 86.81 92 ALA A N 1
ATOM 777 C CA . ALA A 1 92 ? 6.540 -3.034 -7.943 1.00 86.81 92 ALA A CA 1
ATOM 778 C C . ALA A 1 92 ? 7.902 -3.516 -8.468 1.00 86.81 92 ALA A C 1
ATOM 780 O O . ALA A 1 92 ? 8.353 -3.066 -9.525 1.00 86.81 92 ALA A O 1
ATOM 781 N N . GLU A 1 93 ? 8.541 -4.449 -7.766 1.00 88.56 93 GLU A N 1
ATOM 782 C CA . GLU A 1 93 ? 9.803 -5.067 -8.179 1.00 88.56 93 GLU A CA 1
ATOM 783 C C . GLU A 1 93 ? 9.633 -5.824 -9.506 1.00 88.56 93 GLU A C 1
ATOM 785 O O . GLU A 1 93 ? 10.433 -5.672 -10.432 1.00 88.56 93 GLU A O 1
ATOM 790 N N . THR A 1 94 ? 8.527 -6.558 -9.657 1.00 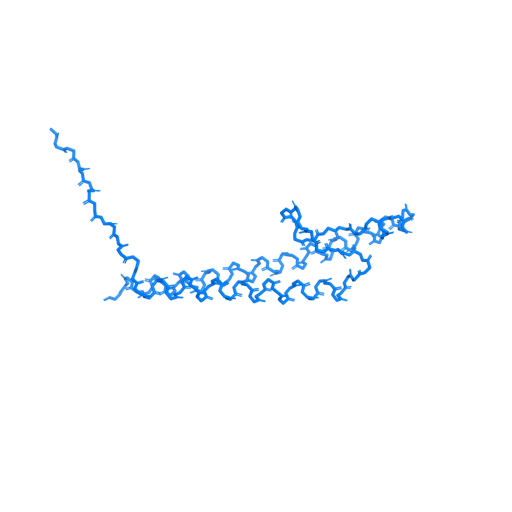88.81 94 THR A N 1
ATOM 791 C CA . THR A 1 94 ? 8.187 -7.257 -10.906 1.00 88.81 94 THR A CA 1
ATOM 792 C C . THR A 1 94 ? 8.045 -6.278 -12.074 1.00 88.81 94 THR A C 1
ATOM 794 O O . THR A 1 94 ? 8.595 -6.513 -13.155 1.00 88.81 94 THR A O 1
ATOM 797 N N . LEU A 1 95 ? 7.366 -5.142 -11.870 1.00 84.81 95 LEU A N 1
ATOM 798 C CA . LEU A 1 95 ? 7.288 -4.076 -12.875 1.00 84.81 95 LEU A CA 1
ATOM 799 C C . LEU A 1 95 ? 8.683 -3.571 -13.260 1.00 84.81 95 LEU A C 1
ATOM 801 O O . LEU A 1 95 ? 8.992 -3.477 -14.450 1.00 84.81 95 LEU A O 1
ATOM 805 N N . HIS A 1 96 ? 9.548 -3.295 -12.283 1.00 80.62 96 HIS A N 1
ATOM 806 C CA . HIS A 1 96 ? 10.921 -2.863 -12.546 1.00 80.62 96 HIS A CA 1
ATOM 807 C C . HIS A 1 96 ? 11.703 -3.881 -13.390 1.00 80.62 96 HIS A C 1
ATOM 809 O O . HIS A 1 96 ? 12.349 -3.494 -14.369 1.00 80.62 96 HIS A O 1
ATOM 815 N N . GLN A 1 97 ? 11.596 -5.174 -13.084 1.00 81.81 97 GLN A N 1
ATOM 816 C CA . GLN A 1 97 ? 12.275 -6.242 -13.825 1.00 81.81 97 GLN A CA 1
ATOM 817 C C . GLN A 1 97 ? 11.755 -6.393 -15.267 1.00 81.81 97 GLN A C 1
ATOM 819 O O . GLN A 1 97 ? 12.547 -6.591 -16.198 1.00 81.81 97 GLN A O 1
ATOM 824 N N . ILE A 1 98 ? 10.445 -6.231 -15.498 1.00 80.81 98 ILE A N 1
ATOM 825 C CA . ILE A 1 98 ? 9.851 -6.261 -16.847 1.00 80.81 98 ILE A CA 1
ATOM 826 C C . ILE A 1 98 ? 10.435 -5.147 -17.722 1.00 80.81 98 ILE A C 1
ATOM 828 O O . ILE A 1 98 ? 10.861 -5.408 -18.848 1.00 80.81 98 ILE A O 1
ATOM 832 N N . TYR A 1 99 ? 10.500 -3.912 -17.227 1.00 74.19 99 TYR A N 1
ATOM 833 C CA . TYR A 1 99 ? 11.043 -2.807 -18.022 1.00 74.19 99 TYR A CA 1
ATOM 834 C C . TYR A 1 99 ? 12.575 -2.875 -18.154 1.00 74.19 99 TYR A C 1
ATOM 836 O O . TYR A 1 99 ? 13.099 -2.590 -19.232 1.00 74.19 99 TYR A O 1
ATOM 844 N N . ALA A 1 100 ? 13.295 -3.355 -17.134 1.00 71.62 100 ALA A N 1
ATOM 845 C CA . ALA A 1 100 ? 14.742 -3.581 -17.217 1.00 71.62 100 ALA A CA 1
ATOM 846 C C . ALA A 1 100 ? 15.123 -4.670 -18.243 1.00 71.62 100 ALA A C 1
ATOM 848 O O . ALA A 1 100 ? 16.120 -4.544 -18.959 1.00 71.62 100 ALA A O 1
ATOM 849 N N . SER A 1 101 ? 14.326 -5.737 -18.361 1.00 72.44 101 SER A N 1
ATOM 850 C CA . SER A 1 101 ? 14.555 -6.798 -19.356 1.00 72.44 101 SER A CA 1
ATOM 851 C C . SER A 1 101 ? 14.273 -6.341 -20.795 1.00 72.44 101 SER A C 1
ATOM 853 O O . SER A 1 101 ? 14.983 -6.751 -21.718 1.00 72.44 101 SER A O 1
ATOM 855 N N . ARG A 1 102 ? 13.305 -5.436 -20.996 1.00 67.12 102 ARG A N 1
ATOM 856 C CA . ARG A 1 102 ? 13.028 -4.803 -22.301 1.00 67.12 102 ARG A CA 1
ATOM 857 C C . ARG A 1 102 ? 14.181 -3.924 -22.782 1.00 67.12 102 ARG A C 1
ATOM 859 O O . ARG A 1 102 ? 14.499 -3.959 -23.969 1.00 67.12 102 ARG A O 1
ATOM 866 N N . ASP A 1 103 ? 14.837 -3.205 -21.872 1.00 59.03 103 ASP A N 1
ATOM 867 C CA . ASP A 1 103 ? 16.040 -2.429 -22.190 1.00 59.03 103 ASP A CA 1
ATOM 868 C C . ASP A 1 103 ? 17.239 -3.333 -22.531 1.00 59.03 103 ASP A C 1
ATOM 870 O O . ASP A 1 103 ? 17.954 -3.062 -23.490 1.00 59.03 103 ASP A O 1
ATOM 874 N N . ASN A 1 104 ? 17.444 -4.450 -21.823 1.00 58.28 104 ASN A N 1
ATOM 875 C CA . ASN A 1 104 ? 18.570 -5.361 -22.093 1.00 58.28 104 ASN A CA 1
ATOM 876 C C . ASN A 1 104 ? 18.467 -6.105 -23.438 1.00 58.28 104 ASN A C 1
ATOM 878 O O . ASN A 1 104 ? 19.491 -6.373 -24.070 1.00 58.28 104 ASN A O 1
ATOM 882 N N . ASN A 1 105 ? 17.256 -6.412 -23.909 1.00 58.72 105 ASN A N 1
ATOM 883 C CA . ASN A 1 105 ? 17.051 -7.027 -25.226 1.00 58.72 105 ASN A CA 1
ATOM 884 C C . ASN A 1 105 ? 17.336 -6.069 -26.401 1.00 58.72 105 ASN A C 1
ATOM 886 O O . ASN A 1 105 ? 17.515 -6.536 -27.523 1.00 58.72 105 ASN A O 1
ATOM 890 N N . LEU A 1 106 ? 17.431 -4.754 -26.162 1.00 52.50 106 LEU A N 1
ATOM 891 C CA . LEU A 1 106 ? 17.816 -3.770 -27.185 1.00 52.50 106 LEU A CA 1
ATOM 892 C C . LEU A 1 106 ? 19.326 -3.726 -27.465 1.00 52.50 106 LEU A C 1
ATOM 894 O O . LEU A 1 106 ? 19.715 -3.200 -28.500 1.00 52.50 106 LEU A O 1
ATOM 898 N N . TYR A 1 107 ? 20.168 -4.248 -26.568 1.00 48.06 107 TYR A N 1
ATOM 899 C CA . TYR A 1 107 ? 21.635 -4.240 -26.715 1.00 48.06 107 TYR A CA 1
ATOM 900 C C . TYR A 1 107 ? 22.219 -5.617 -27.070 1.00 48.06 107 TYR A C 1
ATOM 902 O O . TYR A 1 107 ? 23.438 -5.770 -27.126 1.00 48.06 107 TYR A O 1
ATOM 910 N N . LYS A 1 108 ? 21.362 -6.629 -27.265 1.00 46.06 108 LYS A N 1
ATOM 911 C CA . LYS A 1 108 ? 21.753 -8.001 -27.637 1.00 46.06 108 LYS A CA 1
ATOM 912 C C . LYS A 1 108 ? 21.509 -8.349 -29.113 1.00 46.06 108 LYS A C 1
ATOM 914 O O . LYS A 1 108 ? 21.905 -9.437 -29.519 1.00 46.06 108 LYS A O 1
ATOM 919 N N . ASN A 1 109 ? 20.902 -7.449 -29.886 1.00 41.94 109 ASN A N 1
ATOM 920 C CA . ASN A 1 109 ? 20.738 -7.535 -31.343 1.00 41.94 109 ASN A CA 1
ATOM 921 C C . ASN A 1 109 ? 21.435 -6.349 -32.011 1.00 41.94 109 ASN A C 1
ATOM 923 O O . ASN A 1 109 ? 21.781 -6.480 -33.203 1.00 41.94 109 ASN A O 1
#